Protein AF-A0A1G6KEZ3-F1 (afdb_monomer_lite)

Secondary structure (DSSP, 8-state):
---PPPEEEEEEE-TTT--EEEEEEETTEEEEEEE-TTS-EEEEEE-SS-EEEEEEPPPSSHHHHHHHHHHHHHHSPPHHHHHHHHHT--

Sequence (90 aa):
MMSGAPHLSAANPNADCGCPEEIWIYRNIEVTIHFEPDGAIDAFFDAGDWQNDMTFPPAPDHEAARAAAFAWIDALPTEEEYAATLAKSA

Structure (mmCIF, N/CA/C/O backbone):
data_AF-A0A1G6KEZ3-F1
#
_entry.id   AF-A0A1G6KEZ3-F1
#
loop_
_atom_site.group_PDB
_atom_site.id
_atom_site.type_symbol
_atom_site.label_atom_id
_atom_site.label_alt_id
_atom_site.label_comp_id
_atom_site.label_asym_id
_atom_site.label_entity_id
_atom_site.label_seq_id
_atom_site.pdbx_PDB_ins_code
_atom_site.Cartn_x
_atom_site.Cartn_y
_atom_site.Cartn_z
_atom_site.occupancy
_atom_site.B_iso_or_equiv
_atom_site.auth_seq_id
_atom_site.auth_comp_id
_atom_site.auth_asym_id
_atom_site.auth_atom_id
_atom_site.pdbx_PDB_model_num
ATOM 1 N N . MET A 1 1 ? -3.636 -0.949 21.400 1.00 48.12 1 MET A N 1
ATOM 2 C CA . MET A 1 1 ? -3.865 -1.305 19.986 1.00 48.12 1 MET A CA 1
ATOM 3 C C . MET A 1 1 ? -2.508 -1.607 19.383 1.00 48.12 1 MET A C 1
ATOM 5 O O . MET A 1 1 ? -1.626 -0.764 19.484 1.00 48.12 1 MET A O 1
ATOM 9 N N . MET A 1 2 ? -2.280 -2.827 18.901 1.00 48.09 2 MET A N 1
ATOM 10 C CA . MET A 1 2 ? -1.008 -3.164 18.260 1.00 48.09 2 MET A CA 1
ATOM 11 C C . MET A 1 2 ? -1.030 -2.598 16.837 1.00 48.09 2 MET A C 1
ATOM 13 O O . MET A 1 2 ? -1.447 -3.290 15.916 1.00 48.09 2 MET A O 1
ATOM 17 N N . SER A 1 3 ? -0.606 -1.344 16.652 1.00 56.62 3 SER A N 1
ATOM 18 C CA . SER A 1 3 ? -0.121 -0.908 15.336 1.00 56.62 3 SER A CA 1
ATOM 19 C C . SER A 1 3 ? 1.203 -1.621 15.096 1.00 56.62 3 SER A C 1
ATOM 21 O O . SER A 1 3 ? 2.269 -1.123 15.456 1.00 56.62 3 SER A O 1
ATOM 23 N N . GLY A 1 4 ? 1.126 -2.852 14.593 1.00 72.81 4 GLY A N 1
ATOM 24 C CA . GLY A 1 4 ? 2.291 -3.527 14.041 1.00 72.81 4 GLY A CA 1
ATOM 25 C C . GLY A 1 4 ? 2.764 -2.761 12.811 1.00 72.81 4 GLY A C 1
ATOM 26 O O . GLY A 1 4 ? 1.939 -2.268 12.042 1.00 72.81 4 GLY A O 1
ATOM 27 N N . ALA A 1 5 ? 4.080 -2.649 12.639 1.00 89.31 5 ALA A N 1
ATOM 28 C CA . ALA A 1 5 ? 4.646 -2.130 11.400 1.00 89.31 5 ALA A CA 1
ATOM 29 C C . ALA A 1 5 ? 4.136 -2.958 10.200 1.00 89.31 5 ALA A C 1
ATOM 31 O O . ALA A 1 5 ? 3.868 -4.155 10.378 1.00 89.31 5 ALA A O 1
ATOM 32 N N . PRO A 1 6 ? 4.011 -2.360 9.000 1.00 95.31 6 PRO A N 1
ATOM 33 C CA . PRO A 1 6 ? 3.694 -3.116 7.795 1.00 95.31 6 PRO A CA 1
ATOM 34 C C . PRO A 1 6 ? 4.660 -4.293 7.642 1.00 95.31 6 PRO A C 1
ATOM 36 O O . PRO A 1 6 ? 5.872 -4.124 7.805 1.00 95.31 6 PRO A O 1
ATOM 39 N N . HIS A 1 7 ? 4.140 -5.481 7.339 1.00 94.88 7 HIS A N 1
ATOM 40 C CA . HIS A 1 7 ? 4.972 -6.652 7.076 1.00 94.88 7 HIS A CA 1
ATOM 41 C C . HIS A 1 7 ? 4.673 -7.247 5.708 1.00 94.88 7 HIS A C 1
ATOM 43 O O . HIS A 1 7 ? 3.516 -7.444 5.343 1.00 94.88 7 HIS A O 1
ATOM 49 N N . LEU A 1 8 ? 5.736 -7.528 4.957 1.00 97.00 8 LEU A N 1
ATOM 50 C CA . LEU A 1 8 ? 5.632 -8.148 3.646 1.00 97.00 8 LEU A CA 1
ATOM 51 C C . LEU A 1 8 ? 5.243 -9.618 3.823 1.00 97.00 8 LEU A C 1
ATOM 53 O O . LEU A 1 8 ? 5.948 -10.371 4.498 1.00 97.00 8 LEU A O 1
ATOM 57 N N . SER A 1 9 ? 4.129 -10.008 3.215 1.00 97.06 9 SER A N 1
ATOM 58 C CA . SER A 1 9 ? 3.628 -11.383 3.186 1.00 97.06 9 SER A CA 1
ATOM 59 C C . SER A 1 9 ? 4.111 -12.111 1.932 1.00 97.06 9 SER A C 1
ATOM 61 O O . SER A 1 9 ? 4.620 -13.230 2.014 1.00 97.06 9 SER A O 1
ATOM 63 N N . ALA A 1 10 ? 4.026 -11.456 0.770 1.00 96.94 10 ALA A N 1
ATOM 64 C CA . ALA A 1 10 ? 4.455 -12.023 -0.503 1.00 96.94 10 ALA A CA 1
ATOM 65 C C . ALA A 1 10 ? 4.909 -10.939 -1.486 1.00 96.94 10 ALA A C 1
ATOM 67 O O . ALA A 1 10 ? 4.446 -9.806 -1.427 1.00 96.94 10 ALA A O 1
ATOM 68 N N . ALA A 1 11 ? 5.791 -11.305 -2.413 1.00 97.25 11 ALA A N 1
ATOM 69 C CA . ALA A 1 11 ? 6.188 -10.463 -3.535 1.00 97.25 11 ALA A CA 1
ATOM 70 C C . ALA A 1 11 ? 6.324 -11.348 -4.773 1.00 97.25 11 ALA A C 1
ATOM 72 O O . ALA A 1 11 ? 7.216 -12.197 -4.827 1.00 97.25 11 ALA A O 1
ATOM 73 N N . ASN A 1 12 ? 5.417 -11.194 -5.732 1.00 95.38 12 ASN A N 1
ATOM 74 C CA . ASN A 1 12 ? 5.355 -12.018 -6.935 1.00 95.38 12 ASN A CA 1
ATOM 75 C C . ASN A 1 12 ? 4.883 -11.173 -8.124 1.00 95.38 12 ASN A C 1
ATOM 77 O O . ASN A 1 12 ? 4.195 -10.178 -7.928 1.00 95.38 12 ASN A O 1
ATOM 81 N N . PRO A 1 13 ? 5.210 -11.554 -9.364 1.00 96.06 13 PRO A N 1
ATOM 82 C CA . PRO A 1 13 ? 4.552 -10.974 -10.525 1.00 96.06 13 PRO A CA 1
ATOM 83 C C . PRO A 1 13 ? 3.047 -11.262 -10.489 1.00 96.06 13 PRO A C 1
ATOM 85 O O . PRO A 1 13 ? 2.647 -12.394 -10.202 1.00 96.06 13 PRO A O 1
ATOM 88 N N . ASN A 1 14 ? 2.230 -10.269 -10.831 1.00 93.31 14 ASN A N 1
ATOM 89 C CA . ASN A 1 14 ? 0.802 -10.452 -11.046 1.00 93.31 14 ASN A CA 1
ATOM 90 C C . ASN A 1 14 ? 0.572 -11.492 -12.157 1.00 93.31 14 ASN A C 1
ATOM 92 O O . ASN A 1 14 ? 1.248 -11.480 -13.189 1.00 93.31 14 ASN A O 1
ATOM 96 N N . ALA A 1 15 ? -0.369 -12.411 -11.940 1.00 92.12 15 ALA A N 1
ATOM 97 C CA . ALA A 1 15 ? -0.577 -13.556 -12.824 1.00 92.12 15 ALA A CA 1
ATOM 98 C C . ALA A 1 15 ? -1.104 -13.177 -14.221 1.00 92.12 15 ALA A C 1
ATOM 100 O O . ALA A 1 15 ? -0.857 -13.917 -15.176 1.00 92.12 15 ALA A O 1
ATOM 101 N N . ASP A 1 16 ? -1.797 -12.043 -14.342 1.00 92.44 16 ASP A N 1
ATOM 102 C CA . ASP A 1 16 ? -2.478 -11.632 -15.570 1.00 92.44 16 ASP A CA 1
ATOM 103 C C . ASP A 1 16 ? -1.601 -10.732 -16.451 1.00 92.44 16 ASP A C 1
ATOM 105 O O . ASP A 1 16 ? -1.565 -10.905 -17.671 1.00 92.44 16 ASP A O 1
ATOM 109 N N . CYS A 1 17 ? -0.866 -9.790 -15.853 1.00 92.94 17 CYS A N 1
ATOM 110 C CA . CYS A 1 17 ? -0.049 -8.816 -16.591 1.00 92.94 17 CYS A CA 1
ATOM 111 C C . CYS A 1 17 ? 1.469 -8.977 -16.393 1.00 92.94 17 CYS A C 1
ATOM 113 O O . CYS A 1 17 ? 2.248 -8.435 -17.177 1.00 92.94 17 CYS A O 1
ATOM 115 N N . GLY A 1 18 ? 1.914 -9.734 -15.385 1.00 94.19 18 GLY A N 1
ATOM 116 C CA . GLY A 1 18 ? 3.332 -9.944 -15.078 1.00 94.19 18 GLY A CA 1
ATOM 117 C C . GLY A 1 18 ? 4.031 -8.764 -14.395 1.00 94.19 18 GLY A C 1
ATOM 118 O O . GLY A 1 18 ? 5.235 -8.852 -14.138 1.00 94.19 18 GLY A O 1
ATOM 119 N N . CYS A 1 19 ? 3.316 -7.677 -14.095 1.00 95.06 19 CYS A N 1
ATOM 120 C CA . CYS A 1 19 ? 3.856 -6.547 -13.344 1.00 95.06 19 CYS A CA 1
ATOM 121 C C . CYS A 1 19 ? 4.218 -6.970 -11.911 1.00 95.06 19 CYS A C 1
ATOM 123 O O . CYS A 1 19 ? 3.584 -7.879 -11.367 1.00 95.06 19 CYS A O 1
ATOM 125 N N . PRO A 1 20 ? 5.236 -6.358 -11.280 1.00 96.38 20 PRO A N 1
ATOM 126 C CA . PRO A 1 20 ? 5.551 -6.643 -9.888 1.00 96.38 20 PRO A CA 1
ATOM 127 C C . PRO A 1 20 ? 4.354 -6.346 -8.983 1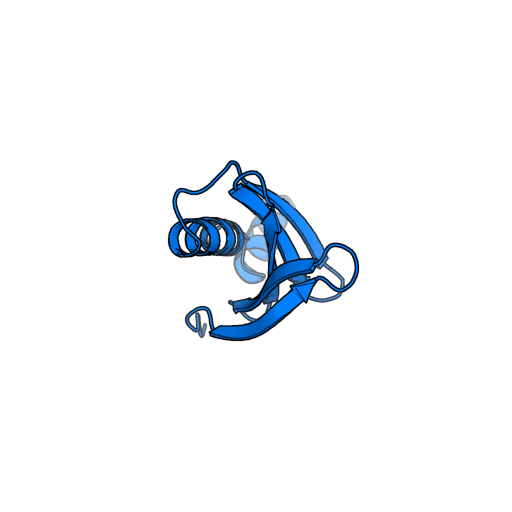.00 96.38 20 PRO A C 1
ATOM 129 O O . PRO A 1 20 ? 3.713 -5.307 -9.117 1.00 96.38 20 PRO A O 1
ATOM 132 N N . GLU A 1 21 ? 4.096 -7.240 -8.036 1.00 97.12 21 GLU A N 1
ATOM 133 C CA . GLU A 1 21 ? 3.057 -7.076 -7.030 1.00 97.12 21 GLU A CA 1
ATOM 134 C C . GLU A 1 21 ? 3.588 -7.495 -5.658 1.00 97.12 21 GLU A C 1
ATOM 136 O O . GLU A 1 21 ? 4.360 -8.451 -5.517 1.00 97.12 21 GLU A O 1
ATOM 141 N N . GLU A 1 22 ? 3.185 -6.760 -4.630 1.00 97.88 22 GLU A N 1
ATOM 142 C CA . GLU A 1 22 ? 3.527 -7.052 -3.245 1.00 97.88 22 GLU A CA 1
ATOM 143 C C . GLU A 1 22 ? 2.276 -7.122 -2.382 1.00 97.88 22 GLU A C 1
ATOM 145 O O . GLU A 1 22 ? 1.453 -6.214 -2.398 1.00 97.88 22 GLU A O 1
ATOM 150 N N . ILE A 1 23 ? 2.178 -8.173 -1.575 1.00 97.06 23 ILE A N 1
ATOM 151 C CA . ILE A 1 23 ? 1.125 -8.356 -0.583 1.00 97.06 23 ILE A CA 1
ATOM 152 C C . ILE A 1 23 ? 1.718 -8.047 0.784 1.00 97.06 23 ILE A C 1
ATOM 154 O O . ILE A 1 23 ? 2.663 -8.701 1.240 1.00 97.06 23 ILE A O 1
ATOM 158 N N . TRP A 1 24 ? 1.141 -7.061 1.449 1.00 97.38 24 TRP A N 1
ATOM 159 C CA . TRP A 1 24 ? 1.510 -6.587 2.770 1.00 97.38 24 TRP A CA 1
ATOM 160 C C . TRP A 1 24 ? 0.366 -6.818 3.738 1.00 97.38 24 TRP A C 1
ATOM 162 O O . TRP A 1 24 ? -0.797 -6.755 3.370 1.00 97.38 24 TRP A O 1
ATOM 172 N N . ILE A 1 25 ? 0.688 -7.024 5.004 1.00 95.31 25 ILE A N 1
ATOM 173 C CA . ILE A 1 25 ? -0.308 -6.997 6.067 1.00 95.31 25 ILE A CA 1
ATOM 174 C C . ILE A 1 25 ? 0.001 -5.800 6.958 1.00 95.31 25 ILE A C 1
ATOM 176 O O 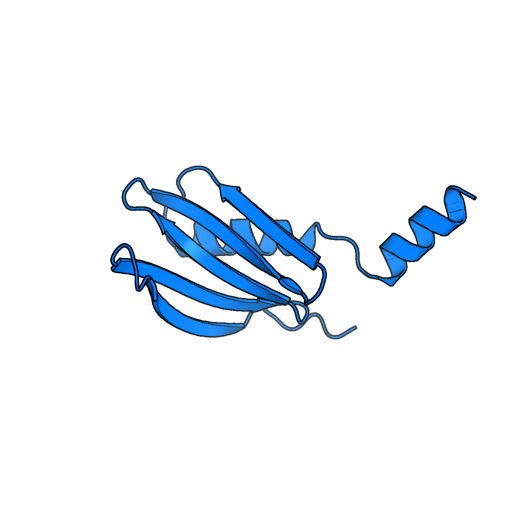. ILE A 1 25 ? 1.098 -5.677 7.521 1.00 95.31 25 ILE A O 1
ATOM 180 N N . TYR A 1 26 ? -0.978 -4.914 7.100 1.00 94.19 26 TYR A N 1
ATOM 181 C CA . TYR A 1 26 ? -0.852 -3.698 7.891 1.00 94.19 26 TYR A CA 1
ATOM 182 C C . TYR A 1 26 ? -2.163 -3.377 8.606 1.00 94.19 26 TYR A C 1
ATOM 184 O O . TYR A 1 26 ? -3.223 -3.408 8.000 1.00 94.19 26 TYR A O 1
ATOM 192 N N . ARG A 1 27 ? -2.117 -3.114 9.921 1.00 90.38 27 ARG A N 1
ATOM 193 C CA . ARG A 1 27 ? -3.320 -2.914 10.765 1.00 90.38 27 ARG A CA 1
ATOM 194 C C . ARG A 1 27 ? -4.366 -4.051 10.659 1.00 90.38 27 ARG A C 1
ATOM 196 O O . ARG A 1 27 ? -5.554 -3.795 10.807 1.00 90.38 27 ARG A O 1
ATOM 203 N N . ASN A 1 28 ? -3.921 -5.298 10.460 1.00 88.19 28 ASN A N 1
ATOM 204 C CA . ASN A 1 28 ? -4.755 -6.485 10.172 1.00 88.19 28 ASN A CA 1
ATOM 205 C C . ASN A 1 28 ? -5.533 -6.430 8.844 1.00 88.19 28 ASN A C 1
ATOM 207 O O . ASN A 1 28 ? -6.490 -7.178 8.670 1.00 88.19 28 ASN A O 1
ATOM 211 N N . ILE A 1 29 ? -5.114 -5.568 7.923 1.00 91.00 29 ILE A N 1
ATOM 212 C CA . ILE A 1 29 ? -5.652 -5.449 6.570 1.00 91.00 29 ILE A CA 1
ATOM 213 C C . ILE A 1 29 ? -4.618 -6.041 5.611 1.00 91.00 29 ILE A C 1
ATOM 215 O O . ILE A 1 29 ? -3.421 -5.771 5.763 1.00 91.00 29 ILE A O 1
ATOM 219 N N . GLU A 1 30 ? -5.066 -6.849 4.652 1.00 95.19 30 GLU A N 1
ATOM 220 C CA . GLU A 1 30 ? -4.224 -7.255 3.529 1.00 95.19 30 GLU A CA 1
ATOM 221 C C . GLU A 1 30 ? -4.197 -6.124 2.502 1.00 95.19 30 GLU A C 1
ATOM 223 O O . GLU A 1 30 ? -5.238 -5.600 2.119 1.00 95.19 30 GLU A O 1
ATOM 228 N N . VAL A 1 31 ? -3.002 -5.707 2.103 1.00 96.38 31 VAL A N 1
ATOM 229 C CA . VAL A 1 31 ? -2.761 -4.597 1.185 1.00 96.38 31 VAL A CA 1
ATOM 230 C C . VAL A 1 31 ? -1.933 -5.120 0.025 1.00 96.38 31 VAL A C 1
ATOM 232 O O . VAL A 1 31 ? -0.765 -5.469 0.199 1.00 96.38 31 VAL A O 1
ATOM 235 N N . THR A 1 32 ? -2.523 -5.143 -1.157 1.00 96.88 32 THR A N 1
ATOM 236 C CA . THR A 1 32 ? -1.848 -5.501 -2.400 1.00 96.88 32 THR A CA 1
ATOM 237 C C . THR A 1 32 ? -1.382 -4.227 -3.085 1.00 96.88 32 THR A C 1
ATOM 239 O O . THR A 1 32 ? -2.171 -3.312 -3.290 1.00 96.88 32 THR A O 1
ATOM 242 N N . ILE A 1 33 ? -0.100 -4.149 -3.426 1.00 97.12 33 ILE A N 1
ATOM 243 C CA . ILE A 1 33 ? 0.509 -3.020 -4.131 1.00 97.12 33 ILE A CA 1
ATOM 244 C C . ILE A 1 33 ? 0.999 -3.524 -5.483 1.00 97.12 33 ILE A C 1
ATOM 246 O O . ILE A 1 33 ? 1.931 -4.325 -5.548 1.00 97.12 33 ILE A O 1
ATOM 250 N N . HIS A 1 34 ? 0.373 -3.039 -6.546 1.00 96.94 34 HIS A N 1
ATOM 251 C CA . HIS A 1 34 ? 0.697 -3.331 -7.931 1.00 96.94 34 HIS A CA 1
ATOM 252 C C . HIS A 1 34 ? 1.539 -2.196 -8.521 1.00 96.94 34 HIS A C 1
ATOM 254 O O . HIS A 1 34 ? 1.160 -1.026 -8.441 1.00 96.94 34 HIS A O 1
ATOM 260 N N . PHE A 1 35 ? 2.691 -2.531 -9.099 1.00 95.62 35 PHE A N 1
ATOM 261 C CA . PHE A 1 35 ? 3.627 -1.553 -9.654 1.00 95.62 35 PHE A CA 1
ATOM 262 C C . PHE A 1 35 ? 3.508 -1.520 -11.178 1.00 95.62 35 PHE A C 1
ATOM 264 O O . PHE A 1 35 ? 3.993 -2.425 -11.863 1.00 95.62 35 PHE A O 1
ATOM 271 N N . GLU A 1 36 ? 2.881 -0.473 -11.710 1.00 93.81 36 GLU A N 1
ATOM 272 C CA . GLU A 1 36 ? 2.629 -0.342 -13.144 1.00 93.81 36 GLU A CA 1
ATOM 273 C C . GLU A 1 36 ? 3.905 0.024 -13.932 1.00 93.81 36 GLU A C 1
ATOM 275 O O . GLU A 1 36 ? 4.809 0.689 -13.408 1.00 93.81 36 GLU A O 1
ATOM 280 N N . PRO A 1 37 ? 4.013 -0.350 -15.224 1.00 90.69 37 PRO A N 1
ATOM 281 C CA . PRO A 1 37 ? 5.190 -0.058 -16.047 1.00 90.69 37 PRO A CA 1
ATOM 282 C C . PRO A 1 37 ? 5.457 1.435 -16.281 1.00 90.69 37 PRO A C 1
ATOM 284 O O . PRO A 1 37 ? 6.582 1.809 -16.620 1.00 90.69 37 PRO A O 1
ATOM 287 N N . ASP A 1 38 ? 4.438 2.286 -16.146 1.00 89.44 38 ASP A N 1
ATOM 288 C CA . ASP A 1 38 ? 4.557 3.745 -16.250 1.00 89.44 38 ASP A CA 1
ATOM 289 C C . ASP A 1 38 ? 4.985 4.412 -14.927 1.00 89.44 38 ASP A C 1
ATOM 291 O O . ASP A 1 38 ? 5.177 5.631 -14.869 1.00 89.44 38 ASP A O 1
ATOM 295 N N . GLY A 1 39 ? 5.188 3.602 -13.885 1.00 86.50 39 GLY A N 1
ATOM 296 C CA . GLY A 1 39 ? 5.583 4.012 -12.546 1.00 86.50 39 GLY A CA 1
ATOM 297 C C . GLY A 1 39 ? 4.413 4.326 -11.619 1.00 86.50 39 GLY A C 1
ATOM 298 O O . GLY A 1 39 ? 4.674 4.574 -10.440 1.00 86.50 39 GLY A O 1
ATOM 299 N N . ALA A 1 40 ? 3.167 4.335 -12.115 1.00 91.50 40 ALA A N 1
ATOM 300 C CA . ALA A 1 40 ? 1.972 4.452 -11.285 1.00 91.50 40 ALA A CA 1
ATOM 301 C C . ALA A 1 40 ? 1.814 3.236 -10.362 1.00 91.50 40 ALA A C 1
ATOM 303 O O . ALA A 1 40 ? 2.489 2.212 -10.501 1.00 91.50 40 ALA A O 1
ATOM 304 N N . ILE A 1 41 ? 0.952 3.385 -9.362 1.00 94.19 41 ILE A N 1
ATOM 305 C CA . ILE A 1 41 ? 0.763 2.368 -8.331 1.00 94.19 41 ILE A CA 1
ATOM 306 C C . ILE A 1 41 ? -0.722 2.165 -8.134 1.00 94.19 41 ILE A C 1
ATOM 308 O O . ILE A 1 41 ? -1.415 3.120 -7.786 1.00 94.19 41 ILE A O 1
ATOM 312 N N . ASP A 1 42 ? -1.167 0.925 -8.241 1.00 95.50 42 ASP A N 1
ATOM 313 C CA . ASP A 1 42 ? -2.502 0.541 -7.808 1.00 95.50 42 ASP A CA 1
ATOM 314 C C . ASP A 1 42 ? -2.385 -0.188 -6.474 1.00 95.50 42 ASP A C 1
ATOM 316 O O . ASP A 1 42 ? -1.753 -1.240 -6.370 1.00 95.50 42 ASP A O 1
ATOM 320 N N . ALA A 1 43 ? -2.954 0.398 -5.423 1.00 95.81 43 ALA A N 1
ATOM 321 C CA . ALA A 1 43 ? -3.068 -0.257 -4.132 1.00 95.81 43 ALA A CA 1
ATOM 322 C C . ALA A 1 43 ? -4.503 -0.728 -3.920 1.00 95.81 43 ALA A C 1
ATOM 324 O O . ALA A 1 43 ? -5.452 0.034 -4.084 1.00 95.81 43 ALA A O 1
ATOM 325 N N . PHE A 1 44 ? -4.650 -1.966 -3.482 1.00 95.38 44 PHE A N 1
ATOM 326 C CA . PHE A 1 44 ? -5.910 -2.572 -3.091 1.00 95.38 44 PHE A CA 1
ATOM 327 C C . PHE A 1 44 ? -5.813 -2.996 -1.634 1.00 95.38 44 PHE A C 1
ATOM 329 O O . PHE A 1 44 ? -4.763 -3.473 -1.203 1.00 95.38 44 PHE A O 1
ATOM 336 N N . PHE A 1 45 ? -6.891 -2.841 -0.872 1.00 92.94 45 PHE A N 1
ATOM 337 C CA . PHE A 1 45 ? -6.980 -3.451 0.443 1.00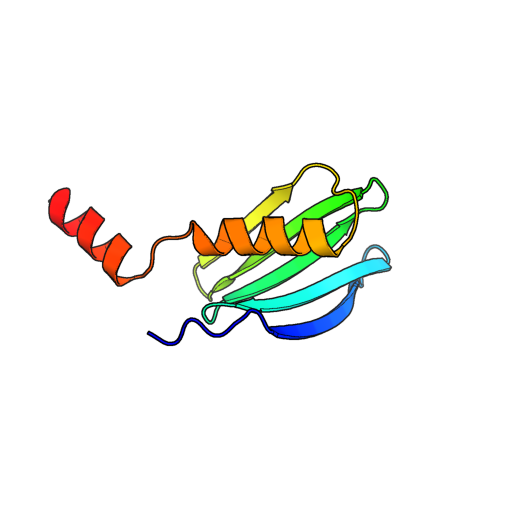 92.94 45 PHE A CA 1
ATOM 338 C C . PHE A 1 45 ? -8.174 -4.391 0.555 1.00 92.94 45 PHE A C 1
ATOM 340 O O . PHE A 1 45 ? -9.254 -4.114 0.029 1.00 92.94 45 PHE A O 1
ATOM 347 N N . ASP A 1 46 ? -7.982 -5.455 1.330 1.00 91.19 46 ASP A N 1
ATOM 348 C CA . ASP A 1 46 ? -9.015 -6.404 1.723 1.00 91.19 46 ASP A CA 1
ATOM 349 C C . ASP A 1 46 ? -9.076 -6.518 3.253 1.00 91.19 46 ASP A C 1
ATOM 351 O O . ASP A 1 46 ? -8.101 -6.867 3.929 1.00 91.19 46 ASP A O 1
ATOM 355 N N . ALA A 1 47 ? -10.247 -6.193 3.800 1.00 86.88 47 ALA A N 1
ATOM 356 C CA . ALA A 1 47 ? -10.610 -6.375 5.199 1.00 86.88 47 ALA A CA 1
ATOM 357 C C . ALA A 1 47 ? -11.914 -7.193 5.337 1.00 86.88 47 ALA A C 1
ATOM 359 O O . ALA A 1 47 ? -12.737 -6.934 6.219 1.00 86.88 47 ALA A O 1
ATOM 360 N N . GLY A 1 48 ? -12.134 -8.172 4.454 1.00 84.94 48 GLY A N 1
ATOM 3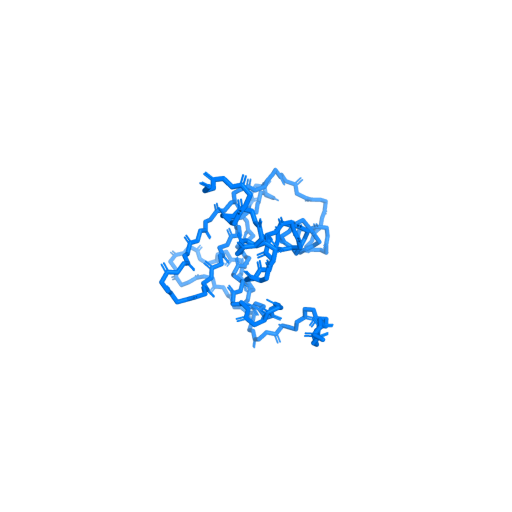61 C CA . GLY A 1 48 ? -13.333 -9.006 4.395 1.00 84.94 48 GLY A CA 1
ATOM 362 C C . GLY A 1 48 ? -14.452 -8.340 3.596 1.00 84.94 48 GLY A C 1
ATOM 363 O O . GLY A 1 48 ? -14.352 -8.184 2.382 1.00 84.94 48 GLY A O 1
ATOM 364 N N . ASP A 1 49 ? -15.531 -7.940 4.277 1.00 84.75 49 ASP A N 1
ATOM 365 C CA . ASP A 1 49 ? -16.681 -7.274 3.638 1.00 84.75 49 ASP A CA 1
ATOM 366 C C . ASP A 1 49 ? -16.362 -5.841 3.175 1.00 84.75 49 ASP A C 1
ATOM 368 O O . ASP A 1 49 ? -17.153 -5.221 2.459 1.00 84.75 49 ASP A O 1
ATOM 372 N N . TRP A 1 50 ? -15.217 -5.295 3.595 1.00 81.31 50 TRP A N 1
ATOM 373 C CA . TRP A 1 50 ? -14.751 -3.983 3.180 1.00 81.31 50 TRP A CA 1
ATOM 374 C C . TRP A 1 50 ? -13.498 -4.107 2.321 1.00 81.31 50 TRP A C 1
ATOM 376 O O . TRP A 1 50 ? -12.441 -4.525 2.791 1.00 81.31 50 TRP A O 1
ATOM 386 N N . GLN A 1 51 ? -13.647 -3.725 1.059 1.00 92.44 51 GLN A N 1
ATOM 387 C CA . GLN A 1 51 ? -12.599 -3.746 0.048 1.00 92.44 51 GLN A CA 1
ATOM 388 C C . GLN A 1 51 ? -12.602 -2.405 -0.672 1.00 92.44 51 GLN A C 1
ATOM 390 O O . GLN A 1 51 ? -13.667 -1.808 -0.872 1.00 92.44 51 GLN A O 1
ATOM 395 N N . ASN A 1 52 ? -11.423 -1.916 -1.033 1.00 92.94 52 ASN A N 1
ATOM 396 C CA . ASN A 1 52 ? -11.294 -0.686 -1.799 1.00 92.94 52 ASN A CA 1
ATOM 397 C C . ASN A 1 52 ? -9.964 -0.661 -2.549 1.00 92.94 52 ASN A C 1
ATOM 399 O O . ASN A 1 52 ? -8.997 -1.303 -2.137 1.00 92.94 52 ASN A O 1
ATOM 403 N N . ASP A 1 53 ? -9.912 0.137 -3.603 1.00 94.88 53 ASP A N 1
ATOM 404 C CA . ASP A 1 53 ? -8.734 0.359 -4.427 1.00 94.88 53 ASP A CA 1
ATOM 405 C C . ASP A 1 53 ? -8.427 1.854 -4.574 1.00 94.88 53 ASP A C 1
ATOM 407 O O . ASP A 1 53 ? -9.294 2.725 -4.441 1.00 94.88 53 ASP A O 1
ATOM 411 N N . MET A 1 54 ? -7.153 2.162 -4.797 1.00 95.19 54 MET A N 1
ATOM 412 C CA . MET A 1 54 ? -6.671 3.511 -5.045 1.00 95.19 54 MET A CA 1
ATOM 413 C C . MET A 1 54 ? -5.464 3.490 -5.979 1.00 95.19 54 MET A C 1
ATOM 415 O O . MET A 1 54 ? -4.449 2.860 -5.684 1.00 95.19 54 MET A O 1
ATOM 419 N N . THR A 1 55 ? -5.552 4.268 -7.056 1.00 96.38 55 THR A N 1
ATOM 420 C CA . THR A 1 55 ? -4.420 4.563 -7.939 1.00 96.38 55 THR A CA 1
ATOM 421 C C . THR A 1 55 ? -3.677 5.804 -7.449 1.00 96.38 55 THR A C 1
ATOM 423 O O . THR A 1 55 ? -4.264 6.879 -7.278 1.00 96.38 55 THR A O 1
ATOM 426 N N . PHE A 1 56 ? -2.365 5.684 -7.272 1.00 93.50 56 PHE A N 1
ATOM 427 C CA . PHE A 1 56 ? -1.456 6.784 -6.970 1.00 93.50 56 PHE A CA 1
ATOM 428 C C . PHE A 1 56 ? -0.661 7.197 -8.215 1.00 93.50 56 PHE A C 1
ATOM 430 O O . PHE A 1 56 ? -0.357 6.363 -9.073 1.00 93.50 56 PHE A O 1
ATOM 437 N N . PRO A 1 57 ? -0.286 8.486 -8.327 1.00 93.69 57 PRO A N 1
ATOM 438 C CA . PRO A 1 57 ? 0.599 8.938 -9.394 1.00 93.69 57 PRO A CA 1
ATOM 439 C C . PRO A 1 57 ? 1.979 8.271 -9.290 1.00 93.69 57 PRO A C 1
ATOM 441 O O . PRO A 1 57 ? 2.333 7.769 -8.219 1.00 93.69 57 PRO A O 1
ATOM 444 N N . PRO A 1 58 ? 2.795 8.332 -10.360 1.00 94.69 58 PRO A N 1
ATOM 445 C CA . PRO A 1 58 ? 4.091 7.685 -10.359 1.00 94.69 58 PRO A CA 1
ATOM 446 C C . PRO A 1 58 ? 4.993 8.074 -9.187 1.00 94.69 58 PRO A C 1
ATOM 448 O O . PRO A 1 58 ? 5.182 9.261 -8.898 1.00 94.69 58 PRO A O 1
ATOM 451 N N . ALA A 1 59 ? 5.575 7.067 -8.539 1.00 91.50 59 ALA A N 1
ATOM 452 C CA . ALA A 1 59 ? 6.541 7.252 -7.463 1.00 91.50 59 ALA A CA 1
ATOM 453 C C . ALA A 1 59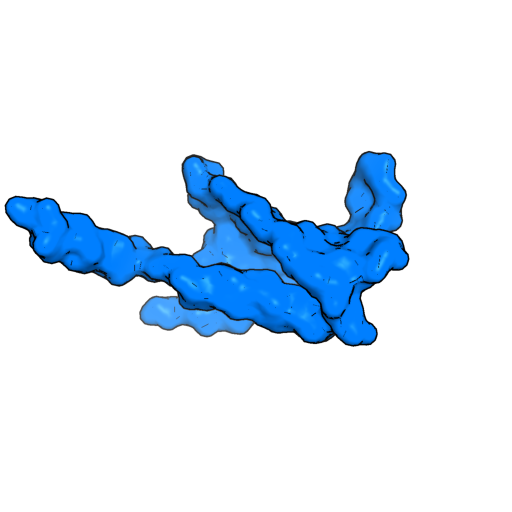 ? 7.986 7.154 -7.982 1.00 91.50 59 ALA A C 1
ATOM 455 O O . ALA A 1 59 ? 8.253 6.460 -8.962 1.00 91.50 59 ALA A O 1
ATOM 456 N N . PRO A 1 60 ? 8.948 7.831 -7.328 1.00 92.00 60 PRO A N 1
ATOM 457 C CA . PRO A 1 60 ? 10.355 7.779 -7.729 1.00 92.00 60 PRO A CA 1
ATOM 458 C C . PRO A 1 60 ? 10.994 6.394 -7.542 1.00 92.00 60 PRO A C 1
ATOM 460 O O . PRO A 1 60 ? 11.978 6.085 -8.211 1.00 92.00 60 PRO A O 1
ATOM 463 N N . ASP A 1 61 ? 10.455 5.579 -6.632 1.00 92.19 61 ASP A N 1
ATOM 464 C CA . ASP A 1 61 ? 10.903 4.223 -6.333 1.00 92.19 61 ASP A CA 1
ATOM 465 C C . ASP A 1 61 ? 9.804 3.422 -5.603 1.00 92.19 61 ASP A C 1
ATOM 467 O O . ASP A 1 61 ? 8.755 3.951 -5.219 1.00 92.19 61 ASP A O 1
ATOM 471 N N . HIS A 1 62 ? 10.049 2.122 -5.402 1.00 93.00 62 HIS A N 1
ATOM 472 C CA . HIS A 1 62 ? 9.103 1.232 -4.722 1.00 93.00 62 HIS A CA 1
ATOM 473 C C . HIS A 1 62 ? 8.929 1.568 -3.230 1.00 93.00 62 HIS A C 1
ATOM 475 O O . HIS A 1 62 ? 7.918 1.208 -2.634 1.00 93.00 62 HIS A O 1
ATOM 481 N N . GLU A 1 63 ? 9.897 2.223 -2.587 1.00 94.81 63 GLU A N 1
ATOM 482 C CA . GLU A 1 63 ? 9.782 2.590 -1.173 1.00 94.81 63 GLU A CA 1
ATOM 483 C C . GLU A 1 63 ? 8.784 3.736 -0.991 1.00 94.81 63 GLU A C 1
ATOM 485 O O . GLU A 1 63 ? 7.872 3.637 -0.169 1.00 94.81 63 GLU A O 1
ATOM 490 N N . ALA A 1 64 ? 8.890 4.774 -1.821 1.00 94.31 64 ALA A N 1
ATOM 491 C CA . ALA A 1 64 ? 7.937 5.873 -1.877 1.00 94.31 64 ALA A CA 1
ATOM 492 C C . ALA A 1 64 ? 6.527 5.386 -2.241 1.00 94.31 64 ALA A C 1
ATOM 494 O O . ALA A 1 64 ? 5.546 5.860 -1.667 1.00 94.31 64 ALA A O 1
ATOM 495 N N . ALA A 1 65 ? 6.426 4.401 -3.137 1.00 94.25 65 ALA A N 1
ATOM 496 C CA . ALA A 1 65 ? 5.162 3.764 -3.486 1.00 94.25 65 ALA A CA 1
ATOM 497 C C . ALA A 1 65 ? 4.490 3.081 -2.284 1.00 94.25 65 ALA A C 1
ATOM 499 O O . ALA A 1 65 ? 3.331 3.355 -1.971 1.00 94.25 65 ALA A O 1
ATOM 500 N N . ARG A 1 66 ? 5.239 2.242 -1.556 1.00 96.06 66 ARG A N 1
ATOM 501 C CA . ARG A 1 66 ? 4.754 1.588 -0.329 1.00 96.06 66 ARG A CA 1
ATOM 502 C C . ARG A 1 66 ? 4.336 2.609 0.721 1.00 96.06 66 ARG A C 1
ATOM 504 O O . ARG A 1 66 ? 3.284 2.460 1.334 1.00 96.06 66 ARG A O 1
ATOM 511 N N . ALA A 1 67 ? 5.127 3.667 0.905 1.00 95.56 67 ALA A N 1
ATOM 512 C CA . ALA A 1 67 ? 4.809 4.732 1.849 1.00 95.56 67 ALA A CA 1
ATOM 513 C C . ALA A 1 67 ? 3.477 5.426 1.515 1.00 95.56 67 ALA A C 1
ATOM 515 O O . ALA A 1 67 ? 2.701 5.701 2.428 1.00 95.56 67 ALA A O 1
ATOM 516 N N . ALA A 1 68 ? 3.184 5.665 0.232 1.00 95.31 68 ALA A N 1
ATOM 517 C CA . ALA A 1 68 ? 1.904 6.229 -0.196 1.00 95.31 68 ALA A CA 1
ATOM 518 C C . ALA A 1 68 ? 0.727 5.288 0.113 1.00 95.31 68 ALA A C 1
ATOM 520 O O . ALA A 1 68 ? -0.263 5.724 0.704 1.00 95.31 68 ALA A O 1
ATOM 521 N N . ALA A 1 69 ? 0.863 3.996 -0.201 1.00 95.88 69 ALA A N 1
ATOM 522 C CA . ALA A 1 69 ? -0.156 2.994 0.107 1.00 95.88 69 ALA A CA 1
ATOM 523 C C . ALA A 1 69 ? -0.405 2.878 1.622 1.00 95.88 69 ALA A C 1
ATOM 525 O O . ALA A 1 69 ? -1.548 2.921 2.070 1.00 95.88 69 ALA A O 1
ATOM 526 N N . PHE A 1 70 ? 0.646 2.810 2.445 1.00 95.50 70 PHE A N 1
ATOM 527 C CA . PHE A 1 70 ? 0.488 2.731 3.901 1.00 95.50 70 PHE A CA 1
ATOM 528 C C . PHE A 1 70 ? -0.081 4.015 4.503 1.00 95.50 70 PHE A C 1
ATOM 530 O O . PHE A 1 70 ? -0.905 3.929 5.409 1.00 95.50 70 PHE A O 1
ATOM 537 N N . ALA A 1 71 ? 0.277 5.188 3.974 1.00 95.19 71 ALA A N 1
ATOM 538 C CA . ALA A 1 71 ? -0.312 6.455 4.402 1.00 95.19 71 ALA A CA 1
ATOM 539 C C . ALA A 1 71 ? -1.821 6.515 4.114 1.00 95.19 71 ALA A C 1
ATOM 541 O O . ALA A 1 71 ? -2.580 7.072 4.910 1.00 95.19 71 ALA A O 1
ATOM 542 N N . TRP A 1 72 ? -2.275 5.917 3.009 1.00 94.75 72 TRP A N 1
ATOM 543 C CA . TRP A 1 72 ? -3.703 5.759 2.740 1.00 94.75 72 TRP A CA 1
ATOM 544 C C . TRP A 1 72 ? -4.378 4.855 3.774 1.00 94.75 72 TRP A C 1
ATOM 546 O O . TRP A 1 72 ? -5.407 5.242 4.328 1.00 94.75 72 TRP A O 1
ATOM 556 N N . ILE A 1 73 ? -3.768 3.715 4.108 1.00 93.44 73 ILE A N 1
ATOM 557 C CA . ILE A 1 73 ? -4.278 2.821 5.156 1.00 93.44 73 ILE A CA 1
ATOM 558 C C . ILE A 1 73 ? -4.288 3.504 6.528 1.00 93.44 73 ILE A C 1
ATOM 560 O O . ILE A 1 73 ? -5.236 3.326 7.288 1.00 93.44 73 ILE A O 1
ATOM 564 N N . ASP A 1 74 ? -3.290 4.323 6.859 1.00 92.75 74 ASP A N 1
ATOM 565 C CA . ASP A 1 74 ? -3.248 5.107 8.101 1.00 92.75 74 ASP A CA 1
ATOM 566 C C . ASP A 1 74 ? -4.372 6.142 8.191 1.00 92.75 74 ASP A C 1
ATOM 568 O O . ASP A 1 74 ? -4.876 6.409 9.281 1.00 92.75 74 ASP A O 1
ATOM 572 N N . ALA A 1 75 ? -4.804 6.693 7.056 1.00 91.94 75 ALA A N 1
ATOM 573 C CA . ALA A 1 75 ? -5.903 7.651 7.000 1.00 91.94 75 ALA A CA 1
ATOM 574 C C . ALA A 1 75 ? -7.288 7.006 7.200 1.00 91.94 75 ALA A C 1
ATOM 576 O O . ALA A 1 75 ? -8.267 7.726 7.417 1.00 91.94 75 ALA A O 1
ATOM 577 N N . LEU A 1 76 ? -7.394 5.673 7.135 1.00 88.44 76 LEU A N 1
ATOM 578 C CA . LEU A 1 76 ? -8.647 4.969 7.397 1.00 88.44 76 LEU A CA 1
ATOM 579 C C . LEU A 1 76 ? -8.981 5.016 8.897 1.00 88.44 76 LEU A C 1
ATOM 581 O O . LEU A 1 76 ? -8.111 4.713 9.731 1.00 88.44 76 LEU A O 1
ATOM 585 N N . PRO A 1 77 ? -10.237 5.341 9.262 1.00 86.88 77 PRO A N 1
ATOM 586 C CA . PRO A 1 77 ? -10.642 5.368 10.658 1.00 86.88 77 PRO A CA 1
ATOM 587 C C . PRO A 1 77 ? -10.538 3.966 11.261 1.00 86.88 77 PRO A C 1
ATOM 589 O O . PRO A 1 77 ? -10.845 2.963 10.618 1.00 86.88 77 PRO A O 1
ATOM 592 N N . THR A 1 78 ? -10.126 3.883 12.521 1.00 83.69 78 THR A N 1
ATOM 593 C CA . THR A 1 78 ? -10.334 2.670 13.320 1.00 83.69 78 THR A CA 1
ATOM 594 C C . THR A 1 78 ? -11.828 2.416 13.538 1.00 83.69 78 THR A C 1
ATOM 596 O O . THR A 1 78 ? -12.651 3.327 13.430 1.00 83.69 78 THR A O 1
ATOM 599 N N . GLU A 1 79 ? -12.187 1.188 13.920 1.00 81.88 79 GLU A N 1
ATOM 600 C CA . GLU A 1 79 ? -13.565 0.856 14.311 1.0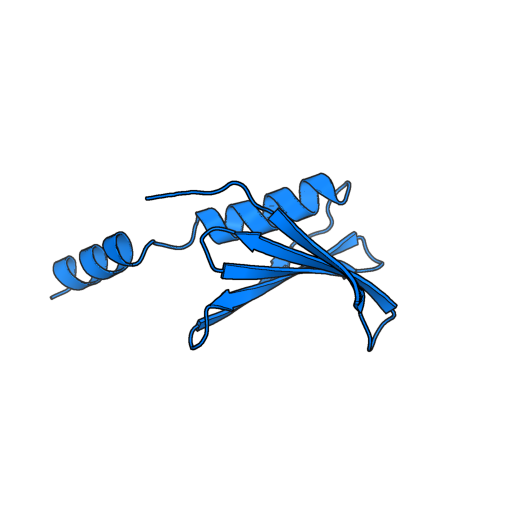0 81.88 79 GLU A CA 1
ATOM 601 C C . GLU A 1 79 ? -14.097 1.789 15.412 1.00 81.88 79 GLU A C 1
ATOM 603 O O . GLU A 1 79 ? -15.241 2.238 15.346 1.00 81.88 79 GLU A O 1
ATOM 608 N N . GLU A 1 80 ? -13.261 2.128 16.401 1.00 85.06 80 GLU A N 1
ATOM 609 C CA . GLU A 1 80 ? -13.624 3.032 17.498 1.00 85.06 80 GLU A CA 1
ATOM 610 C C . GLU A 1 80 ? -13.875 4.462 17.000 1.00 85.06 80 GLU A C 1
ATOM 612 O O . GLU A 1 80 ? -14.884 5.077 17.355 1.00 85.06 80 GLU A O 1
ATOM 617 N N . GLU A 1 81 ? -13.001 4.989 16.139 1.00 86.88 81 GLU A N 1
ATOM 618 C CA . GLU A 1 81 ? -13.164 6.323 15.552 1.00 86.88 81 GLU A CA 1
ATOM 619 C C . GLU A 1 81 ? -14.402 6.390 14.658 1.00 86.88 81 GLU A C 1
ATOM 621 O O . GLU A 1 81 ? -15.177 7.344 14.751 1.00 86.88 81 GLU A O 1
ATOM 626 N N . TYR A 1 82 ? -14.642 5.357 13.850 1.00 84.31 82 TYR A N 1
ATOM 627 C CA . TYR A 1 82 ? -15.835 5.271 13.018 1.00 84.31 82 TYR A CA 1
ATOM 628 C C . TYR A 1 82 ? -17.109 5.219 13.875 1.00 84.31 82 TYR A C 1
ATOM 630 O O . TYR A 1 82 ? -18.017 6.032 13.680 1.00 84.31 82 TYR A O 1
ATOM 638 N N . ALA A 1 83 ? -17.153 4.364 14.901 1.00 86.38 83 ALA A N 1
ATOM 639 C CA . ALA A 1 83 ? -18.272 4.299 15.842 1.00 86.38 83 ALA A CA 1
ATOM 640 C C . ALA A 1 83 ? -18.526 5.649 16.540 1.00 86.38 83 ALA A C 1
ATOM 642 O O . ALA A 1 83 ? -19.675 6.078 16.676 1.00 86.38 83 ALA A O 1
ATOM 643 N N . ALA A 1 84 ? -17.466 6.370 16.920 1.00 87.62 84 ALA A N 1
ATOM 644 C CA . ALA A 1 84 ? -17.573 7.697 17.519 1.00 87.62 84 ALA A CA 1
ATOM 645 C C . ALA A 1 84 ? -18.131 8.756 16.548 1.00 87.62 84 ALA A C 1
ATOM 647 O O . ALA A 1 84 ? -18.806 9.690 16.990 1.00 87.62 84 ALA A O 1
ATOM 648 N N . THR A 1 85 ? -17.886 8.635 15.236 1.00 82.81 85 THR A N 1
ATOM 649 C CA . THR A 1 85 ? -18.496 9.531 14.231 1.00 82.81 85 THR A CA 1
ATOM 650 C C . THR A 1 85 ? -19.987 9.273 14.035 1.00 82.81 85 THR A C 1
ATOM 652 O O . THR A 1 85 ? -20.762 10.228 13.927 1.00 82.81 85 THR A O 1
ATOM 655 N N . LEU A 1 86 ? -20.414 8.008 14.077 1.00 78.31 86 LEU A N 1
ATOM 656 C CA . LEU A 1 86 ? -21.829 7.639 14.013 1.00 78.31 86 LEU A CA 1
ATOM 657 C C . LEU A 1 86 ? -22.590 8.137 15.249 1.00 78.31 86 LEU A C 1
ATOM 659 O O . LEU A 1 86 ? -23.661 8.720 15.114 1.00 78.31 86 LEU A O 1
ATOM 663 N N . ALA A 1 87 ? -22.004 7.996 16.442 1.00 74.44 87 ALA A N 1
ATOM 664 C CA . ALA A 1 87 ? -22.617 8.432 17.699 1.00 74.44 87 ALA A CA 1
ATOM 665 C C . ALA A 1 87 ? -22.830 9.955 17.802 1.00 74.44 87 ALA A C 1
ATOM 667 O O . ALA A 1 87 ? -23.691 10.402 18.551 1.00 74.44 87 ALA A O 1
ATOM 668 N N . LYS A 1 88 ? -22.052 10.761 17.067 1.00 67.50 88 LYS A N 1
ATOM 669 C CA . LYS A 1 88 ? -22.216 12.227 16.993 1.00 67.50 88 LYS A CA 1
ATOM 670 C C . LYS A 1 88 ? -23.234 12.675 15.942 1.00 67.50 88 LYS A C 1
ATOM 672 O O . LYS A 1 88 ? -23.588 13.850 15.914 1.00 67.50 88 LYS A O 1
ATOM 677 N N . SER A 1 89 ? -23.643 11.762 15.066 1.00 65.94 89 SER A N 1
ATOM 678 C CA . SER A 1 89 ? -24.558 12.022 13.950 1.00 65.94 89 SER A CA 1
ATOM 679 C C . SER A 1 89 ? -25.982 11.508 14.219 1.00 65.94 89 SER A C 1
ATOM 681 O O . SER A 1 89 ? -26.841 11.637 13.348 1.00 65.94 89 SER A O 1
ATOM 683 N N . ALA A 1 90 ? -26.212 10.926 15.402 1.00 54.62 90 ALA A N 1
ATOM 684 C CA . ALA A 1 90 ? -27.493 10.430 15.909 1.00 54.62 90 ALA A CA 1
ATOM 685 C C . ALA A 1 90 ? -28.075 11.391 16.956 1.00 54.62 90 ALA A C 1
ATOM 687 O O . ALA A 1 90 ? -29.320 11.512 17.002 1.00 54.62 90 ALA A O 1
#

Radius of gyration: 14.58 Å; chains: 1; bounding box: 38×26×37 Å

pLDDT: mean 89.66, std 10.32, range [48.09, 97.88]

Foldseek 3Di:
DPQDDKDWPDWAQDPPPRFIWTWIATPNKTWIWGQDPQQKIKIWIDPDVDIDIDIDDHDPDVVRSVVVNVVVVVPDDDPVRVVVVVVVVD